Protein AF-A0A2Y9CKF9-F1 (afdb_monomer_lite)

Foldseek 3Di:
DVVVVVVVVVVVPPPPPPDPCPVVLVVCCQPLACPHPVVVVQLVVLCVVLVVVCVVVVDPVSVVVSVVSNVCSNVVRVVSD

Sequence (81 aa):
MLTSIIALLGIIGVSQAVDLMAGGKVTVTDTFGASSAIAKWIILAEVIVGIITFIKTKNVFMLFGIAVVIVFTTIGFSLTV

Radius of gyration: 24.45 Å; chains: 1; bounding box: 69×14×52 Å

Secondary structure (DSSP, 8-state):
-HHHHHHHHHHHT------TTHHHHHHHHHHHSTTSHHHHHHHHHHHHHHHHHHHHH--GGGGHHHHHHHHHHHHHHHT--

pLDDT: mean 83.12, std 13.31, range [52.59, 96.12]

Structure (mmCIF, N/CA/C/O backbone):
data_AF-A0A2Y9CKF9-F1
#
_entry.id   AF-A0A2Y9CKF9-F1
#
loop_
_atom_site.group_PDB
_atom_site.id
_atom_site.type_symbol
_atom_site.label_atom_id
_atom_site.label_alt_id
_atom_site.label_comp_id
_atom_site.label_asym_id
_atom_site.label_entity_id
_atom_site.label_seq_id
_atom_site.pdbx_PDB_ins_code
_atom_site.Cartn_x
_atom_site.Cartn_y
_atom_site.Cartn_z
_atom_site.occupancy
_atom_site.B_iso_or_equiv
_atom_site.auth_seq_id
_atom_site.auth_comp_id
_atom_site.auth_asym_id
_atom_site.auth_atom_id
_atom_site.pdbx_PDB_model_num
ATOM 1 N N . MET A 1 1 ? 50.775 2.900 -32.074 1.00 58.28 1 MET A N 1
ATOM 2 C CA . MET A 1 1 ? 50.096 3.656 -33.155 1.00 58.28 1 MET A CA 1
ATOM 3 C C . MET A 1 1 ? 48.981 2.824 -33.784 1.00 58.28 1 MET A C 1
ATOM 5 O O . MET A 1 1 ? 47.839 3.238 -33.686 1.00 58.28 1 MET A O 1
ATOM 9 N N . LEU A 1 2 ? 49.257 1.627 -34.325 1.00 56.22 2 LEU A N 1
ATOM 10 C CA . LEU A 1 2 ? 48.222 0.733 -34.882 1.00 56.22 2 LEU A CA 1
ATOM 11 C C . LEU A 1 2 ? 47.252 0.169 -33.818 1.00 56.22 2 LEU A C 1
ATOM 13 O O . LEU A 1 2 ? 46.048 0.107 -34.039 1.00 56.22 2 LEU A O 1
ATOM 17 N N . THR A 1 3 ? 47.762 -0.156 -32.627 1.00 61.44 3 THR A N 1
ATOM 18 C CA . THR A 1 3 ? 46.970 -0.628 -31.474 1.00 61.44 3 THR A CA 1
ATOM 19 C C . THR A 1 3 ? 45.958 0.406 -30.969 1.00 61.44 3 THR A C 1
ATOM 21 O O . THR A 1 3 ? 44.848 0.057 -30.581 1.00 61.44 3 THR A O 1
ATOM 24 N N . SER A 1 4 ? 46.313 1.690 -31.029 1.00 63.19 4 SER A N 1
ATOM 25 C CA . SER A 1 4 ? 45.460 2.811 -30.619 1.00 63.19 4 SER A CA 1
ATOM 26 C C . SER A 1 4 ? 44.301 3.056 -31.595 1.00 63.19 4 SER A C 1
ATOM 28 O O . SER A 1 4 ? 43.219 3.446 -31.173 1.00 63.19 4 SER A O 1
ATOM 30 N N . ILE A 1 5 ? 44.507 2.786 -32.890 1.00 68.69 5 ILE A N 1
ATOM 31 C CA . ILE A 1 5 ? 43.480 2.927 -33.935 1.00 68.69 5 ILE A CA 1
ATOM 32 C C . ILE A 1 5 ? 42.436 1.809 -33.827 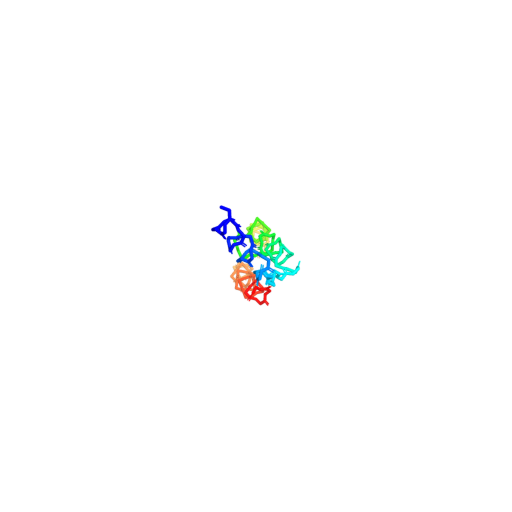1.00 68.69 5 ILE A C 1
ATOM 34 O O . ILE A 1 5 ? 41.250 2.075 -33.982 1.00 68.69 5 ILE A O 1
ATOM 38 N N . ILE A 1 6 ? 42.848 0.580 -33.498 1.00 66.62 6 ILE A N 1
ATOM 39 C CA . ILE A 1 6 ? 41.926 -0.549 -33.284 1.00 66.62 6 ILE A CA 1
ATOM 40 C C . ILE A 1 6 ? 41.079 -0.332 -32.022 1.00 66.62 6 ILE A C 1
ATOM 42 O O . ILE A 1 6 ? 39.878 -0.589 -32.043 1.00 66.62 6 ILE A O 1
ATOM 46 N N . ALA A 1 7 ? 41.673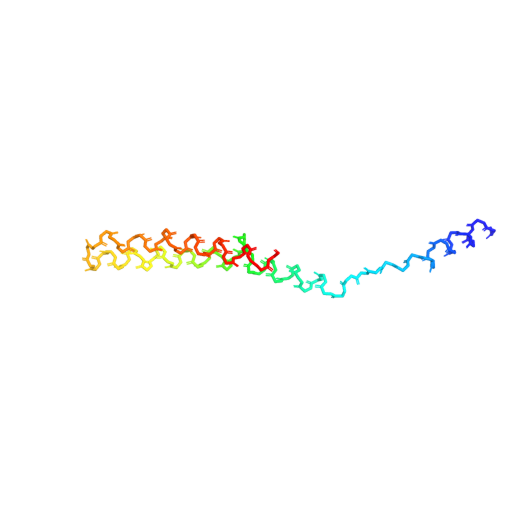 0.199 -30.948 1.00 66.38 7 ALA A N 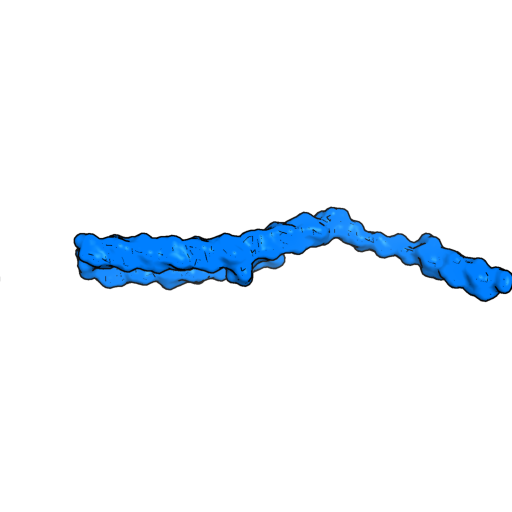1
ATOM 47 C CA . ALA A 1 7 ? 40.935 0.568 -29.739 1.00 66.38 7 ALA A CA 1
ATOM 48 C C . ALA A 1 7 ? 39.907 1.679 -30.011 1.00 66.38 7 ALA A C 1
ATOM 50 O O . ALA A 1 7 ? 38.772 1.587 -29.554 1.00 66.38 7 ALA A O 1
ATOM 51 N N . LEU A 1 8 ? 40.274 2.689 -30.809 1.00 63.91 8 LEU A N 1
ATOM 52 C CA . LEU A 1 8 ? 39.346 3.733 -31.235 1.00 63.91 8 LEU A CA 1
ATOM 53 C C . LEU A 1 8 ? 38.225 3.155 -32.110 1.00 63.91 8 LEU A C 1
ATOM 55 O O . LEU A 1 8 ? 37.066 3.434 -31.831 1.00 63.91 8 LEU A O 1
ATOM 59 N N . LEU A 1 9 ? 38.545 2.293 -33.088 1.00 62.31 9 LEU A N 1
ATOM 60 C CA . LEU A 1 9 ? 37.579 1.630 -33.977 1.00 62.31 9 LEU A CA 1
ATOM 61 C C . LEU A 1 9 ? 36.592 0.723 -33.215 1.00 62.31 9 LEU A C 1
ATOM 63 O O . LEU A 1 9 ? 35.413 0.665 -33.559 1.00 62.31 9 LEU A O 1
ATOM 67 N N . GLY A 1 10 ? 37.053 0.078 -32.138 1.00 60.88 10 GLY A N 1
ATOM 68 C CA . GLY A 1 10 ? 36.218 -0.712 -31.229 1.00 60.88 10 GLY A CA 1
ATOM 69 C C . GLY A 1 10 ? 35.228 0.118 -30.403 1.00 60.88 10 GLY A C 1
ATOM 70 O O . GLY A 1 10 ? 34.194 -0.407 -30.008 1.00 60.88 10 GLY A O 1
ATOM 71 N N . ILE A 1 11 ? 35.495 1.410 -30.183 1.00 62.38 11 ILE A N 1
ATOM 72 C CA . ILE A 1 11 ? 34.596 2.324 -29.455 1.00 62.38 11 ILE A CA 1
ATOM 73 C C . ILE A 1 11 ? 33.540 2.931 -30.398 1.00 62.38 11 ILE A C 1
ATOM 75 O O . ILE A 1 11 ? 32.399 3.129 -29.990 1.00 62.38 11 ILE A O 1
ATOM 79 N N . ILE A 1 12 ? 33.872 3.162 -31.677 1.00 58.72 12 ILE A N 1
ATOM 80 C CA . ILE A 1 12 ? 32.941 3.738 -32.680 1.00 58.72 12 ILE A CA 1
ATOM 81 C C . ILE A 1 12 ? 31.847 2.753 -33.127 1.00 58.72 12 ILE A C 1
ATOM 83 O O . ILE A 1 12 ? 30.826 3.179 -33.658 1.00 58.72 12 ILE A O 1
ATOM 87 N N . GLY A 1 13 ? 32.044 1.445 -32.921 1.00 52.59 13 GLY A N 1
ATOM 88 C CA . GLY A 1 13 ? 31.078 0.398 -33.282 1.00 52.59 13 GLY A CA 1
ATOM 89 C C . GLY A 1 13 ? 30.056 0.061 -32.194 1.00 52.59 13 GLY A C 1
ATOM 90 O O . GLY A 1 13 ? 29.127 -0.706 -32.437 1.00 52.59 13 GLY A O 1
ATOM 91 N N . VAL A 1 14 ? 30.202 0.624 -30.995 1.00 58.09 14 VAL A N 1
ATOM 92 C CA . VAL A 1 14 ? 29.337 0.314 -29.855 1.00 58.09 14 VAL A CA 1
ATOM 93 C C . VAL A 1 14 ? 28.322 1.444 -29.692 1.00 58.09 14 VAL A C 1
ATOM 95 O O . VAL A 1 14 ? 28.328 2.205 -28.728 1.00 58.09 14 VAL A O 1
ATOM 98 N N . SER A 1 15 ? 27.434 1.566 -30.682 1.00 54.81 15 SER A N 1
ATOM 99 C CA . SER A 1 15 ? 26.175 2.291 -30.513 1.00 54.81 15 SER A CA 1
ATOM 100 C C . SER A 1 15 ? 25.336 1.507 -29.503 1.00 54.81 15 SER A C 1
ATOM 102 O O . SER A 1 15 ? 24.601 0.587 -29.850 1.00 54.81 15 SER A O 1
ATOM 104 N N . GLN A 1 16 ? 25.525 1.805 -28.216 1.00 62.06 16 GLN A N 1
ATOM 105 C CA . GLN A 1 16 ? 24.629 1.339 -27.166 1.00 62.06 16 GLN A CA 1
ATOM 106 C C . GLN A 1 16 ? 23.266 1.960 -27.473 1.00 62.06 16 GLN A C 1
ATOM 108 O O . GLN A 1 16 ? 23.094 3.171 -27.330 1.00 62.06 16 GLN A O 1
ATOM 113 N N . ALA A 1 17 ? 22.314 1.153 -27.937 1.00 64.19 17 ALA A N 1
ATOM 114 C CA . ALA A 1 17 ? 20.920 1.554 -28.043 1.00 64.19 17 ALA A CA 1
ATOM 115 C C . ALA A 1 17 ? 20.362 1.716 -26.619 1.00 64.19 17 ALA A C 1
ATOM 117 O O . ALA A 1 17 ? 19.698 0.833 -26.084 1.00 64.19 17 ALA A O 1
ATOM 118 N N . VAL A 1 18 ? 20.725 2.819 -25.963 1.00 67.81 18 VAL A N 1
ATOM 119 C CA . VAL A 1 18 ? 20.192 3.197 -24.658 1.00 67.81 18 VAL A CA 1
ATOM 120 C C . VAL A 1 18 ? 18.762 3.651 -24.891 1.00 67.81 18 VAL A C 1
ATOM 122 O O . VAL A 1 18 ? 18.522 4.614 -25.620 1.00 67.81 18 VAL A O 1
ATOM 125 N N . ASP A 1 19 ? 17.814 2.934 -24.295 1.00 76.88 19 ASP A N 1
ATOM 126 C CA . ASP A 1 19 ? 16.412 3.325 -24.300 1.00 76.88 19 ASP A CA 1
ATOM 127 C C . ASP A 1 19 ? 16.275 4.725 -23.680 1.00 76.88 19 ASP A C 1
ATOM 129 O O . ASP A 1 19 ? 16.559 4.940 -22.499 1.00 76.88 19 ASP A O 1
ATOM 133 N N . LEU A 1 20 ? 15.842 5.686 -24.500 1.00 78.94 20 LEU A N 1
ATOM 134 C CA . LEU A 1 20 ? 15.644 7.079 -24.106 1.00 78.94 20 LEU A CA 1
ATOM 135 C C . LEU A 1 20 ? 14.634 7.204 -22.953 1.00 78.94 20 LEU A C 1
ATOM 137 O O . LEU A 1 20 ? 14.714 8.141 -22.158 1.00 78.94 20 LEU A O 1
ATOM 141 N N . MET A 1 21 ? 13.705 6.251 -22.830 1.00 83.06 21 MET A N 1
ATOM 142 C CA . MET A 1 21 ? 12.690 6.218 -21.779 1.00 83.06 21 MET A CA 1
ATOM 143 C C . MET A 1 21 ? 13.131 5.457 -20.522 1.00 83.06 21 MET A C 1
ATOM 145 O O . MET A 1 21 ? 12.416 5.502 -19.515 1.00 83.06 21 MET A O 1
ATOM 149 N N . ALA A 1 22 ? 14.316 4.835 -20.513 1.00 82.75 22 ALA A N 1
ATOM 150 C CA . ALA A 1 22 ? 14.793 4.053 -19.371 1.00 82.75 22 ALA A CA 1
ATOM 151 C C . ALA A 1 22 ? 14.882 4.894 -18.086 1.00 82.75 22 ALA A C 1
ATOM 153 O O . ALA A 1 22 ? 14.415 4.469 -17.029 1.00 82.75 22 ALA A O 1
ATOM 154 N N . GLY A 1 23 ? 15.402 6.124 -18.174 1.00 83.25 23 GLY A N 1
ATOM 155 C CA . GLY A 1 23 ? 15.493 7.034 -17.023 1.00 83.25 23 GLY A CA 1
ATOM 156 C C . GLY A 1 23 ? 14.127 7.499 -16.501 1.00 83.25 23 GLY A C 1
ATOM 157 O O . GLY A 1 23 ? 13.928 7.629 -15.290 1.00 83.25 23 GLY A O 1
ATOM 158 N N . GLY A 1 24 ? 13.155 7.682 -17.401 1.00 84.56 24 GLY A N 1
ATOM 159 C CA . GLY A 1 24 ? 11.773 7.999 -17.033 1.00 84.56 24 GLY A CA 1
ATOM 160 C C . GLY A 1 24 ? 11.103 6.848 -16.282 1.00 84.56 24 GLY A C 1
ATOM 161 O O . GLY A 1 24 ? 10.485 7.074 -15.241 1.00 84.56 24 GLY A O 1
ATOM 162 N N . LYS A 1 25 ? 11.291 5.605 -16.747 1.00 84.88 25 LYS A N 1
ATOM 163 C CA . LYS A 1 25 ? 10.744 4.406 -16.089 1.00 84.88 25 LYS A CA 1
ATOM 164 C C . LYS A 1 25 ? 11.293 4.224 -14.674 1.00 84.88 25 LYS A C 1
ATOM 166 O O . LYS A 1 25 ? 10.518 3.937 -13.761 1.00 84.88 25 LYS A O 1
ATOM 171 N N . VAL A 1 26 ? 12.595 4.439 -14.474 1.00 87.62 26 VAL A N 1
ATOM 172 C CA . VAL A 1 26 ? 13.229 4.388 -13.143 1.00 87.62 26 VAL A CA 1
ATOM 173 C C . VAL A 1 26 ? 12.623 5.440 -12.215 1.00 87.62 26 VAL A C 1
ATOM 175 O O . VAL A 1 26 ? 12.159 5.107 -11.132 1.00 87.62 26 VAL A O 1
ATOM 178 N N . THR A 1 27 ? 12.505 6.686 -12.677 1.00 89.12 27 THR A N 1
ATOM 179 C CA . THR A 1 27 ? 11.958 7.786 -11.863 1.00 89.12 27 THR A CA 1
ATOM 180 C C . THR A 1 27 ? 10.514 7.522 -11.413 1.00 89.12 27 THR A C 1
ATOM 182 O O . THR A 1 27 ? 10.160 7.763 -10.255 1.00 89.12 27 THR A O 1
ATOM 185 N N . VAL A 1 28 ? 9.669 6.996 -12.308 1.00 87.94 28 VAL A N 1
ATOM 186 C CA . VAL A 1 28 ? 8.277 6.628 -11.987 1.00 87.94 28 VAL A CA 1
ATOM 187 C C . VAL A 1 28 ? 8.232 5.460 -11.005 1.00 87.94 28 VAL A C 1
ATOM 189 O O . VAL A 1 28 ? 7.463 5.505 -10.046 1.00 87.94 28 VAL A O 1
ATOM 192 N N . THR A 1 29 ? 9.083 4.452 -11.198 1.00 87.62 29 THR A N 1
ATOM 193 C CA . THR A 1 29 ? 9.169 3.284 -10.309 1.00 87.62 29 THR A CA 1
ATOM 194 C C . THR A 1 29 ? 9.630 3.681 -8.908 1.00 87.62 29 THR A C 1
ATOM 196 O O . THR A 1 29 ? 9.051 3.236 -7.923 1.00 87.62 29 THR A O 1
ATOM 199 N N . ASP A 1 30 ? 10.607 4.573 -8.789 1.00 90.00 30 ASP A N 1
ATOM 200 C CA . ASP A 1 30 ? 11.109 5.014 -7.485 1.00 90.00 30 ASP A CA 1
ATOM 201 C C . ASP A 1 30 ? 10.096 5.902 -6.746 1.00 90.00 30 ASP A C 1
ATOM 203 O O . ASP A 1 30 ? 10.007 5.877 -5.515 1.00 90.00 30 ASP A O 1
ATOM 207 N N . THR A 1 31 ? 9.277 6.654 -7.488 1.00 89.69 31 THR A N 1
ATOM 208 C CA . THR A 1 31 ? 8.268 7.561 -6.918 1.00 89.69 31 THR A CA 1
ATOM 209 C C . THR A 1 31 ? 6.975 6.835 -6.545 1.00 89.69 31 THR A C 1
ATOM 211 O O . THR A 1 31 ? 6.429 7.047 -5.460 1.00 89.69 31 THR A O 1
ATOM 214 N N . PHE A 1 32 ? 6.483 5.952 -7.414 1.00 88.00 32 PHE A N 1
ATOM 215 C CA . PHE A 1 32 ? 5.173 5.305 -7.284 1.00 88.00 32 PHE A CA 1
ATOM 216 C C . PHE A 1 32 ? 5.246 3.788 -7.095 1.00 88.00 32 PHE A C 1
ATOM 218 O O . PHE A 1 32 ? 4.213 3.157 -6.951 1.00 88.00 32 PHE A O 1
ATOM 225 N N . GLY A 1 33 ? 6.425 3.172 -7.080 1.00 85.94 33 GLY A N 1
ATOM 226 C CA . GLY A 1 33 ? 6.556 1.730 -6.883 1.00 85.94 33 GLY A CA 1
ATOM 227 C C . GLY A 1 33 ? 6.189 1.273 -5.470 1.00 85.94 33 GLY A C 1
ATOM 228 O O . GLY A 1 33 ? 6.091 2.059 -4.530 1.00 85.94 33 GLY A O 1
ATOM 229 N N . ALA A 1 34 ? 6.055 -0.041 -5.289 1.00 86.62 34 ALA A N 1
ATOM 230 C CA . ALA A 1 34 ? 5.596 -0.642 -4.033 1.00 86.62 34 ALA A CA 1
ATOM 231 C C . ALA A 1 34 ? 6.467 -0.316 -2.801 1.00 86.62 34 ALA A C 1
ATOM 233 O O . ALA A 1 34 ? 5.971 -0.317 -1.677 1.00 86.62 34 ALA A O 1
ATOM 234 N N . SER A 1 35 ? 7.755 -0.018 -2.998 1.00 86.44 35 SER A N 1
ATOM 235 C CA . SER A 1 35 ? 8.673 0.371 -1.917 1.00 86.44 35 SER A CA 1
ATOM 236 C C . SER A 1 35 ? 8.817 1.894 -1.751 1.00 86.44 35 SER A C 1
ATOM 238 O O . SER A 1 35 ? 9.637 2.344 -0.939 1.00 86.44 35 SER A O 1
ATOM 240 N N . SER A 1 36 ? 8.053 2.696 -2.498 1.00 90.31 36 SER A N 1
ATOM 241 C CA . SER A 1 36 ? 8.188 4.150 -2.494 1.00 90.31 36 SER A CA 1
ATOM 242 C C . SER A 1 36 ? 7.665 4.791 -1.210 1.00 90.31 36 SER A C 1
ATOM 244 O O . SER A 1 36 ? 6.916 4.200 -0.424 1.00 90.31 36 SER A O 1
ATOM 246 N N . ALA A 1 37 ? 8.049 6.049 -0.994 1.00 92.00 37 ALA A N 1
ATOM 247 C CA . ALA A 1 37 ? 7.494 6.842 0.095 1.00 92.00 37 ALA A CA 1
ATOM 248 C C . ALA A 1 37 ? 5.972 7.002 -0.053 1.00 92.00 37 ALA A C 1
ATOM 250 O O . ALA A 1 37 ? 5.251 6.872 0.932 1.00 92.00 37 ALA A O 1
ATOM 251 N N . ILE A 1 38 ? 5.477 7.224 -1.276 1.00 90.44 38 ILE A N 1
ATOM 252 C CA . ILE A 1 38 ? 4.045 7.404 -1.554 1.00 90.44 38 ILE A CA 1
ATOM 253 C C . ILE A 1 38 ? 3.256 6.155 -1.152 1.00 90.44 38 ILE A C 1
ATOM 255 O O . ILE A 1 38 ? 2.252 6.276 -0.452 1.00 90.44 38 ILE A O 1
ATOM 259 N N . ALA A 1 39 ? 3.746 4.963 -1.505 1.00 90.19 39 ALA A N 1
ATOM 260 C CA . ALA A 1 39 ? 3.125 3.698 -1.116 1.00 90.19 39 ALA A CA 1
ATOM 261 C C . ALA A 1 39 ? 2.962 3.582 0.411 1.00 90.19 39 ALA A C 1
ATOM 263 O O . ALA A 1 39 ? 1.896 3.221 0.911 1.00 90.19 39 ALA A O 1
ATOM 264 N N . LYS A 1 40 ? 4.000 3.963 1.165 1.00 91.50 40 LYS A N 1
ATOM 265 C CA . LYS A 1 40 ? 3.981 3.941 2.636 1.00 91.50 40 LYS A CA 1
ATOM 266 C C . LYS A 1 40 ? 2.994 4.953 3.219 1.00 91.50 40 LYS A C 1
ATOM 268 O O . LYS A 1 40 ? 2.265 4.621 4.152 1.00 91.50 40 LYS A O 1
ATOM 273 N N . TRP A 1 41 ? 2.949 6.166 2.670 1.00 94.56 41 TRP A N 1
ATOM 274 C CA . TRP A 1 41 ? 2.046 7.219 3.142 1.00 94.56 41 TRP A CA 1
ATOM 275 C C . TRP A 1 41 ? 0.571 6.885 2.907 1.00 94.56 41 TRP A C 1
ATOM 277 O O . TRP A 1 41 ? -0.249 7.177 3.775 1.00 94.56 41 TRP A O 1
ATOM 287 N N . ILE A 1 42 ? 0.235 6.228 1.793 1.00 93.31 42 ILE A N 1
ATOM 288 C CA . ILE A 1 42 ? -1.137 5.774 1.507 1.00 93.31 42 ILE A CA 1
ATOM 289 C C . ILE A 1 42 ? -1.611 4.784 2.575 1.00 93.31 42 ILE A C 1
ATOM 291 O O . ILE A 1 42 ? -2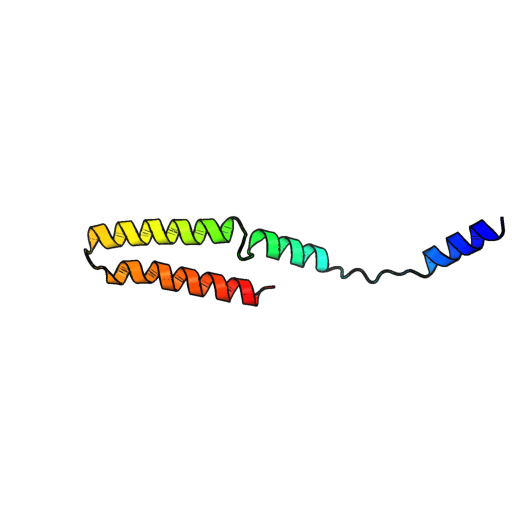.684 4.962 3.149 1.00 93.31 42 ILE A O 1
ATOM 295 N N . ILE A 1 43 ? -0.793 3.775 2.893 1.00 93.44 43 ILE A N 1
ATOM 296 C CA . ILE A 1 43 ? -1.159 2.771 3.902 1.00 93.44 43 ILE A CA 1
ATOM 297 C C . ILE A 1 43 ? -1.259 3.406 5.293 1.00 93.44 43 ILE A C 1
ATOM 299 O O . ILE A 1 43 ? -2.184 3.100 6.043 1.00 93.44 43 ILE A O 1
ATOM 303 N N . LEU A 1 44 ? -0.357 4.331 5.637 1.00 95.06 44 LEU A N 1
ATOM 304 C CA . LEU A 1 44 ? -0.428 5.044 6.913 1.00 95.06 44 LEU A CA 1
ATOM 305 C C . LEU A 1 44 ? -1.718 5.871 7.039 1.00 95.06 44 LEU A C 1
ATOM 307 O O . LEU A 1 44 ? -2.361 5.844 8.089 1.00 95.06 44 LEU A O 1
ATOM 311 N N . ALA A 1 45 ? -2.112 6.578 5.977 1.00 95.38 45 ALA A N 1
ATOM 312 C CA . ALA A 1 45 ? -3.347 7.354 5.955 1.00 95.38 45 ALA A CA 1
ATOM 313 C C . ALA A 1 45 ? -4.583 6.462 6.146 1.00 95.38 45 ALA A C 1
ATOM 315 O O . ALA A 1 45 ? -5.439 6.780 6.972 1.00 95.38 45 ALA A O 1
ATOM 316 N N . GLU A 1 46 ? -4.646 5.324 5.453 1.00 95.12 46 GLU A N 1
ATOM 317 C CA . GLU A 1 46 ? -5.755 4.374 5.586 1.00 95.12 46 GLU A CA 1
ATOM 318 C C . GLU A 1 46 ? -5.872 3.828 7.011 1.00 95.12 46 GLU A C 1
ATOM 320 O O . GLU A 1 46 ? -6.962 3.789 7.574 1.00 95.12 46 GLU A O 1
ATOM 325 N N . VAL A 1 47 ? -4.754 3.466 7.644 1.00 95.00 47 VAL A N 1
ATOM 326 C CA . VAL A 1 47 ? -4.768 2.981 9.033 1.00 95.00 47 VAL A CA 1
ATOM 327 C C . VAL A 1 47 ? -5.329 4.045 9.980 1.00 95.00 47 VAL A C 1
ATOM 329 O O . VAL A 1 47 ? -6.166 3.733 10.830 1.00 95.00 47 VAL A O 1
ATOM 332 N N . ILE A 1 48 ? -4.927 5.310 9.821 1.00 95.81 48 ILE A N 1
ATOM 333 C CA . ILE A 1 48 ? -5.440 6.420 10.639 1.00 95.81 48 ILE A CA 1
ATOM 334 C C . ILE A 1 48 ? -6.950 6.596 10.425 1.00 95.81 48 ILE A C 1
ATOM 336 O O . ILE A 1 48 ? -7.709 6.663 11.396 1.00 95.81 48 ILE A O 1
ATOM 340 N N . VAL A 1 49 ? -7.405 6.634 9.169 1.00 95.00 49 VAL A N 1
ATOM 341 C CA . VAL A 1 49 ? -8.828 6.790 8.822 1.00 95.00 49 VAL A CA 1
ATOM 342 C C . VAL A 1 49 ? -9.654 5.606 9.327 1.00 95.00 49 VAL A C 1
ATOM 344 O O . VAL A 1 49 ? -10.723 5.809 9.914 1.00 95.00 49 VAL A O 1
ATOM 347 N N . GLY A 1 50 ? -9.149 4.383 9.175 1.00 94.81 50 GLY A N 1
ATOM 348 C CA . GLY A 1 50 ? -9.779 3.155 9.650 1.00 94.81 50 GLY A CA 1
ATOM 349 C C . GLY A 1 50 ? -9.968 3.158 11.165 1.00 94.81 50 GLY A C 1
ATOM 350 O O . GLY A 1 50 ? -11.068 2.887 11.649 1.00 94.81 50 GLY A O 1
ATOM 351 N N . ILE A 1 51 ? -8.943 3.560 11.923 1.00 94.38 51 ILE A N 1
ATOM 352 C CA . ILE A 1 51 ? -9.019 3.667 13.389 1.00 94.38 51 ILE A CA 1
ATOM 353 C C . ILE A 1 51 ? -10.028 4.739 13.813 1.00 94.38 51 ILE A C 1
ATOM 355 O O . ILE A 1 51 ? -10.893 4.465 14.648 1.00 94.38 51 ILE A O 1
ATOM 359 N N . ILE A 1 52 ? -9.969 5.944 13.236 1.00 95.50 52 ILE A N 1
ATOM 360 C CA . ILE A 1 52 ? -10.910 7.030 13.566 1.00 95.50 52 ILE A CA 1
ATOM 361 C C . ILE A 1 52 ? -12.349 6.583 13.296 1.00 95.50 52 ILE A C 1
ATOM 363 O O . ILE A 1 52 ? -13.248 6.785 14.119 1.00 95.50 52 ILE A O 1
ATOM 367 N N . THR A 1 53 ? -12.575 5.940 12.154 1.00 95.31 53 THR A N 1
ATOM 368 C CA . THR A 1 53 ? -13.911 5.507 11.742 1.00 95.31 53 THR A CA 1
ATOM 369 C C . THR A 1 53 ? -14.415 4.347 12.593 1.00 95.31 53 THR A C 1
ATOM 371 O O . THR A 1 53 ? -15.585 4.342 12.982 1.00 95.31 53 THR A O 1
ATOM 374 N N . PHE A 1 54 ? -13.541 3.418 12.984 1.00 95.69 54 PHE A N 1
ATOM 375 C CA . PHE A 1 54 ? -13.858 2.375 13.956 1.00 95.69 54 PHE A CA 1
ATOM 376 C C . PHE A 1 54 ? -14.256 2.967 15.311 1.00 95.69 54 PHE A C 1
ATOM 378 O O . PHE A 1 54 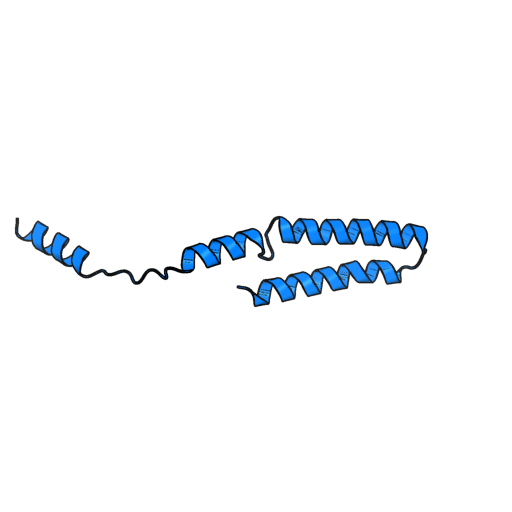? -15.275 2.576 15.876 1.00 95.69 54 PHE A O 1
ATOM 385 N N . ILE A 1 55 ? -13.515 3.952 15.827 1.00 96.12 55 ILE A N 1
ATOM 386 C CA . ILE A 1 55 ? -13.829 4.573 17.122 1.00 96.12 55 ILE A CA 1
ATOM 387 C C . ILE A 1 55 ? -15.226 5.200 17.104 1.00 96.12 55 ILE A C 1
ATOM 389 O O . ILE A 1 55 ? -15.953 5.050 18.091 1.00 96.12 55 ILE A O 1
ATOM 393 N N . LYS A 1 56 ? -15.597 5.863 16.000 1.00 95.75 56 LYS A N 1
ATOM 394 C CA . LYS A 1 56 ? -16.890 6.546 15.838 1.00 95.75 56 LYS A CA 1
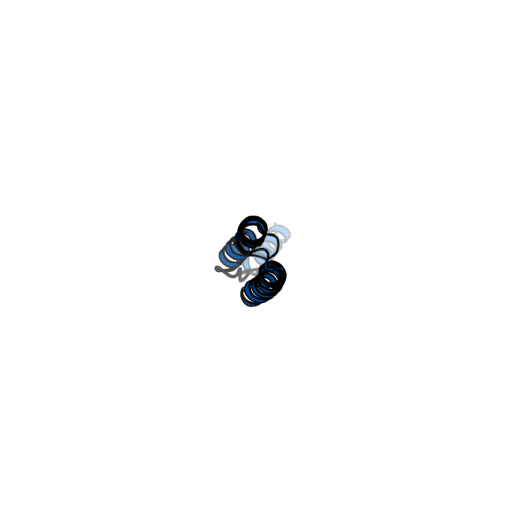ATOM 395 C C . LYS A 1 56 ? -18.059 5.591 15.609 1.00 95.75 56 LYS A C 1
ATOM 397 O O . LYS A 1 56 ? -19.128 5.808 16.161 1.00 95.75 56 LYS A O 1
ATOM 402 N N . THR A 1 57 ? -17.871 4.566 14.782 1.00 95.31 57 THR A N 1
ATOM 403 C CA . THR A 1 57 ? -18.960 3.666 14.357 1.00 95.31 57 THR A CA 1
ATOM 404 C C . THR A 1 57 ? -19.062 2.401 15.204 1.00 95.31 57 THR A C 1
ATOM 406 O O . THR A 1 57 ? -20.091 1.735 15.177 1.00 95.31 57 THR A O 1
ATOM 409 N N . LYS A 1 58 ? -17.993 2.048 15.930 1.00 93.56 58 LYS A N 1
ATOM 410 C CA . LYS A 1 58 ? -17.800 0.766 16.631 1.00 93.56 58 LYS A CA 1
ATOM 411 C C . LYS A 1 58 ? -17.957 -0.468 15.735 1.00 93.56 58 LYS A C 1
ATOM 413 O O . LYS A 1 58 ? -18.099 -1.578 16.238 1.00 93.56 58 LYS A O 1
ATOM 418 N N . ASN A 1 59 ? -17.895 -0.297 14.414 1.00 92.94 59 ASN A N 1
ATOM 419 C CA . ASN A 1 59 ? -18.035 -1.386 13.461 1.00 92.94 59 ASN A CA 1
ATOM 420 C C . ASN A 1 59 ? -16.658 -1.928 13.050 1.00 92.94 59 ASN A C 1
ATOM 422 O O . ASN A 1 59 ? -15.902 -1.257 12.348 1.00 92.94 59 ASN A O 1
ATOM 426 N N . VAL A 1 60 ? -16.351 -3.163 13.459 1.00 90.25 60 VAL A N 1
ATOM 427 C CA . VAL A 1 60 ? -15.085 -3.858 13.151 1.00 90.25 60 VAL A CA 1
ATOM 428 C C . VAL A 1 60 ? -14.893 -4.059 11.646 1.00 90.25 60 VAL A C 1
ATOM 430 O O . VAL A 1 60 ? -13.762 -4.057 11.167 1.00 90.25 60 VAL A O 1
ATOM 433 N N . PHE A 1 61 ? -15.982 -4.145 10.878 1.00 90.44 61 PHE A N 1
ATOM 434 C CA . PHE A 1 61 ? -15.924 -4.283 9.424 1.00 90.44 61 PHE A CA 1
ATOM 435 C C . PHE A 1 61 ? -15.239 -3.085 8.747 1.00 90.44 61 PHE A C 1
ATOM 437 O O . PHE A 1 61 ? -14.680 -3.234 7.668 1.00 90.44 61 PHE A O 1
ATOM 444 N N . MET A 1 62 ? -15.190 -1.915 9.397 1.00 88.75 62 MET A N 1
ATOM 445 C CA . MET A 1 62 ? -14.453 -0.757 8.874 1.00 88.75 62 MET A CA 1
ATOM 446 C C . MET A 1 62 ? -12.937 -0.980 8.836 1.00 88.75 62 MET A C 1
ATOM 448 O O . MET A 1 62 ? -12.265 -0.421 7.979 1.00 88.75 62 MET A O 1
ATOM 452 N N . LEU A 1 63 ? -12.386 -1.834 9.705 1.00 92.06 63 LEU A N 1
ATOM 453 C CA . LEU A 1 63 ? -10.956 -2.168 9.693 1.00 92.06 63 LEU A CA 1
ATOM 454 C C . LEU A 1 63 ? -10.585 -3.104 8.534 1.00 92.06 63 LEU A C 1
ATOM 456 O O . LEU A 1 63 ? -9.420 -3.172 8.152 1.00 92.06 63 LEU A O 1
ATOM 460 N N . PHE A 1 64 ? -11.566 -3.790 7.938 1.00 93.12 64 PHE A N 1
ATOM 461 C CA . PHE A 1 64 ? -11.352 -4.611 6.746 1.00 93.12 64 PHE A CA 1
ATOM 462 C C . PHE A 1 64 ? -10.899 -3.771 5.541 1.00 93.12 64 PHE A C 1
ATOM 464 O O . PHE A 1 64 ? -10.157 -4.271 4.696 1.00 93.12 64 PHE A O 1
ATOM 471 N N . GLY A 1 65 ? -11.260 -2.480 5.500 1.00 91.62 65 GLY A N 1
ATOM 472 C CA . GLY A 1 65 ? -10.785 -1.530 4.487 1.00 91.62 65 GLY A CA 1
ATOM 473 C C . GLY A 1 65 ? -9.258 -1.476 4.381 1.00 91.62 65 GLY A C 1
ATOM 474 O O . GLY A 1 65 ? -8.725 -1.469 3.275 1.00 91.62 65 GLY A O 1
ATOM 475 N N . ILE A 1 66 ? -8.551 -1.612 5.508 1.00 92.56 66 ILE A N 1
ATOM 476 C CA . ILE A 1 66 ? -7.082 -1.639 5.552 1.00 92.56 66 ILE A CA 1
ATOM 477 C C . ILE A 1 66 ? -6.534 -2.804 4.716 1.00 92.56 66 ILE A C 1
ATOM 479 O O . ILE A 1 66 ? -5.619 -2.622 3.915 1.00 92.56 66 ILE A O 1
ATOM 483 N N . ALA A 1 67 ? -7.112 -4.001 4.858 1.00 92.94 67 ALA A N 1
ATOM 484 C CA . ALA A 1 67 ? -6.689 -5.173 4.094 1.00 92.94 67 ALA A CA 1
ATOM 485 C C . ALA A 1 67 ? -6.956 -4.999 2.590 1.00 92.94 67 ALA A C 1
ATOM 487 O O . ALA A 1 67 ? -6.111 -5.352 1.766 1.00 92.94 67 ALA A O 1
ATOM 488 N N . VAL A 1 68 ? -8.101 -4.407 2.235 1.00 94.44 68 VAL A N 1
ATOM 489 C CA . VAL A 1 68 ? -8.460 -4.117 0.839 1.00 94.44 68 VAL A CA 1
ATOM 490 C C . VAL A 1 68 ? -7.476 -3.130 0.216 1.00 94.44 68 VAL A C 1
ATOM 492 O O . VAL A 1 68 ? -6.972 -3.386 -0.876 1.00 94.44 68 VAL A O 1
ATOM 495 N N . VAL A 1 69 ? -7.154 -2.036 0.910 1.00 93.69 69 VAL A N 1
ATOM 496 C CA . VAL A 1 69 ? -6.205 -1.028 0.418 1.00 93.69 69 VAL A CA 1
ATOM 497 C C . VAL A 1 69 ? -4.812 -1.624 0.252 1.00 93.69 69 VAL A C 1
ATOM 499 O O . VAL A 1 69 ? -4.183 -1.368 -0.769 1.00 93.69 69 VAL A O 1
ATOM 502 N N . ILE A 1 70 ? -4.338 -2.468 1.175 1.00 92.06 70 ILE A N 1
ATOM 503 C CA . ILE A 1 70 ? -3.038 -3.146 1.030 1.00 92.06 70 ILE A CA 1
ATOM 504 C C . ILE A 1 70 ? -2.995 -3.956 -0.270 1.00 92.06 70 ILE A C 1
ATOM 506 O O . ILE A 1 70 ? -2.110 -3.739 -1.095 1.00 92.06 70 ILE A O 1
ATOM 510 N N . VAL A 1 71 ? -3.974 -4.837 -0.489 1.00 92.31 71 VAL A N 1
ATOM 511 C CA . VAL A 1 71 ? -4.021 -5.697 -1.683 1.00 92.31 71 VAL A CA 1
ATOM 512 C C . VAL A 1 71 ? -4.149 -4.865 -2.958 1.00 92.31 71 VAL A C 1
ATOM 514 O O . VAL A 1 71 ? -3.428 -5.107 -3.926 1.00 92.31 71 VAL A O 1
ATOM 517 N N . PHE A 1 72 ? -5.022 -3.856 -2.954 1.00 91.56 72 PHE A N 1
ATOM 518 C CA . PHE A 1 72 ? -5.209 -2.960 -4.092 1.00 91.56 72 PHE A CA 1
ATOM 519 C C . PHE A 1 72 ? -3.914 -2.229 -4.455 1.00 91.56 72 PHE A C 1
ATOM 521 O O . PHE A 1 72 ? -3.531 -2.187 -5.621 1.00 91.56 72 PHE A O 1
ATOM 528 N N . THR A 1 73 ? -3.210 -1.701 -3.456 1.00 90.44 73 THR A N 1
ATOM 529 C CA . THR A 1 73 ? -1.975 -0.936 -3.656 1.00 90.44 73 THR A CA 1
ATOM 530 C C . THR A 1 73 ? -0.842 -1.840 -4.148 1.00 90.44 73 THR A C 1
ATOM 532 O O . THR A 1 73 ? -0.096 -1.460 -5.049 1.00 90.44 73 THR A O 1
ATOM 535 N N . THR A 1 74 ? -0.743 -3.069 -3.628 1.00 88.44 74 THR A N 1
ATOM 536 C CA . THR A 1 74 ? 0.217 -4.070 -4.116 1.00 88.44 74 THR A CA 1
ATOM 537 C C . THR A 1 74 ? -0.024 -4.409 -5.585 1.00 88.44 74 THR A C 1
ATOM 539 O O . THR A 1 74 ? 0.907 -4.329 -6.381 1.00 88.44 74 THR A O 1
ATOM 542 N N . ILE A 1 75 ? -1.262 -4.733 -5.968 1.00 90.19 75 ILE A N 1
ATOM 543 C CA . ILE A 1 75 ? -1.585 -5.096 -7.356 1.00 90.19 75 ILE A CA 1
ATOM 544 C C . ILE A 1 75 ? -1.426 -3.885 -8.284 1.00 90.19 75 ILE A C 1
ATOM 546 O O . ILE A 1 75 ? -0.827 -4.007 -9.349 1.00 90.19 75 ILE A O 1
ATOM 550 N N . GLY A 1 76 ? -1.908 -2.707 -7.880 1.00 87.56 76 GLY A N 1
ATOM 551 C CA . GLY A 1 76 ? -1.843 -1.484 -8.683 1.00 87.56 76 GLY A CA 1
ATOM 552 C C . GLY A 1 76 ? -0.413 -1.082 -9.047 1.00 87.56 76 GLY A C 1
ATOM 553 O O . GLY A 1 76 ? -0.137 -0.745 -10.199 1.00 87.56 76 GLY A O 1
ATOM 554 N N . PHE A 1 77 ? 0.524 -1.190 -8.102 1.00 85.12 77 PHE A N 1
ATOM 555 C CA . PHE A 1 77 ? 1.931 -0.896 -8.375 1.00 85.12 77 PHE A CA 1
ATOM 556 C C . PHE A 1 77 ? 2.646 -2.001 -9.154 1.00 85.12 77 PHE A C 1
ATOM 558 O O . PHE A 1 77 ? 3.562 -1.694 -9.914 1.00 85.12 77 PHE A O 1
ATOM 565 N N . SER A 1 78 ? 2.202 -3.256 -9.058 1.00 81.31 78 SER A N 1
ATOM 566 C CA . SER A 1 78 ? 2.707 -4.342 -9.909 1.00 81.31 78 SER A CA 1
ATOM 567 C C . SER A 1 78 ? 2.299 -4.217 -11.379 1.00 81.31 78 SER A C 1
ATOM 569 O O . SER A 1 78 ? 2.970 -4.786 -12.228 1.00 81.31 78 SER A O 1
ATOM 571 N N . LEU A 1 79 ? 1.231 -3.482 -11.703 1.00 77.50 79 LEU A N 1
ATOM 572 C CA . LEU A 1 79 ? 0.790 -3.275 -13.091 1.00 77.50 79 LEU A CA 1
ATOM 573 C C . LEU A 1 79 ? 1.582 -2.188 -13.838 1.00 77.50 79 LEU A C 1
ATOM 575 O O . LEU A 1 79 ? 1.490 -2.104 -15.059 1.00 77.50 79 LEU A O 1
ATOM 579 N N . THR A 1 80 ? 2.319 -1.335 -13.120 1.00 62.56 80 THR A N 1
ATOM 580 C CA . THR A 1 80 ? 2.979 -0.143 -13.692 1.00 62.56 80 THR A CA 1
ATOM 581 C C . THR A 1 80 ? 4.475 -0.362 -13.984 1.00 62.56 80 THR A C 1
ATOM 583 O O . THR A 1 80 ? 5.108 0.491 -14.608 1.00 62.56 80 THR A O 1
ATOM 586 N N . VAL A 1 81 ? 5.055 -1.496 -13.567 1.00 55.53 81 VAL A N 1
ATOM 587 C CA . VAL A 1 81 ? 6.495 -1.810 -13.684 1.00 55.53 81 VAL A CA 1
ATOM 588 C C . VAL A 1 81 ? 6.747 -3.013 -14.574 1.00 55.53 81 VAL A C 1
ATOM 590 O O . VAL A 1 81 ? 6.040 -4.025 -14.413 1.00 55.53 81 VAL A O 1
#

InterPro domains:
  IPR008873 TraA [PF05513] (16-78)

Organism: NCBI:txid1878942